Protein AF-A0AAD2HFF1-F1 (afdb_monomer)

Sequence (152 aa):
MFHDPDLRRTTDSQGQIRERRWYGAEGMEHVRTRKEPHQAIPTFAETIALLMLPENQHVGFNVDVKVQNDPARLFALMHSIISSQPEWETRLAPRILLGLWHPSFIDPAKEFLPYCRRSHIGDSPSLARTYFWKDCDVFSMAFGSLTSADGE

InterPro domains:
  IPR017946 PLC-like phosphodiesterase, TIM beta/alpha-barrel domain superfamily [G3DSA:3.20.20.190] (1-149)
  IPR017946 PLC-like phosphodiesterase, TIM beta/alpha-barrel domain superfamily [SSF51695] (2-133)
  IPR030395 Glycerophosphodiester phosphodiesterase domain [PF03009] (2-71)

Mean predicted aligned error: 3.23 Å

Structure (mmCIF, N/CA/C/O backbone):
data_AF-A0AAD2HFF1-F1
#
_entry.id   AF-A0AAD2HFF1-F1
#
loop_
_atom_site.group_PDB
_atom_site.id
_atom_site.type_symbol
_atom_site.label_atom_id
_atom_site.label_alt_id
_atom_site.label_comp_id
_atom_site.label_asym_id
_atom_site.label_entity_id
_atom_site.label_seq_id
_atom_site.pdbx_PDB_ins_code
_atom_site.Cartn_x
_atom_site.Cartn_y
_atom_site.Cartn_z
_atom_site.occupancy
_atom_site.B_iso_or_equiv
_atom_site.auth_seq_id
_atom_site.auth_comp_id
_atom_site.auth_asym_id
_atom_site.auth_atom_id
_atom_site.pdbx_PDB_model_num
ATOM 1 N N . MET A 1 1 ? -0.506 4.352 7.792 1.00 92.69 1 MET A N 1
ATOM 2 C CA . MET A 1 1 ? -0.178 5.014 6.515 1.00 92.69 1 MET A CA 1
ATOM 3 C C . MET A 1 1 ? 0.919 6.029 6.762 1.00 92.69 1 MET A C 1
ATOM 5 O O . MET A 1 1 ? 0.665 7.036 7.408 1.00 92.69 1 MET A O 1
ATOM 9 N N . PHE A 1 2 ? 2.151 5.735 6.351 1.00 94.50 2 PHE A N 1
ATOM 10 C CA . PHE A 1 2 ? 3.305 6.581 6.661 1.00 94.50 2 PHE A CA 1
ATOM 11 C C . PHE A 1 2 ? 4.402 6.381 5.611 1.00 94.50 2 PHE A C 1
ATOM 13 O O . PHE A 1 2 ? 4.548 5.275 5.097 1.00 94.50 2 PHE A O 1
ATOM 20 N N . HIS A 1 3 ? 5.131 7.443 5.264 1.00 94.19 3 HIS A N 1
ATOM 21 C CA . HIS A 1 3 ? 6.126 7.387 4.188 1.00 94.19 3 HIS A CA 1
ATOM 22 C C . HIS A 1 3 ? 7.453 6.773 4.646 1.00 94.19 3 HIS A C 1
ATOM 24 O O . HIS A 1 3 ? 7.956 5.841 4.021 1.00 94.19 3 HIS A O 1
ATOM 30 N N . ASP A 1 4 ? 8.033 7.319 5.715 1.00 93.94 4 ASP A N 1
ATOM 31 C CA . ASP A 1 4 ? 9.345 6.894 6.195 1.00 93.94 4 ASP A CA 1
ATOM 32 C C . ASP A 1 4 ? 9.230 5.631 7.055 1.00 93.94 4 ASP A C 1
ATOM 34 O O . ASP A 1 4 ? 8.231 5.439 7.745 1.00 93.94 4 ASP A O 1
ATOM 38 N N . PRO A 1 5 ? 10.270 4.789 7.114 1.00 93.44 5 PRO A N 1
ATOM 39 C CA . PRO A 1 5 ? 10.298 3.686 8.072 1.00 93.44 5 PRO A CA 1
ATOM 40 C C . PRO A 1 5 ? 10.462 4.165 9.528 1.00 93.44 5 PRO A C 1
ATOM 42 O O . PRO A 1 5 ? 10.260 3.385 10.457 1.00 93.44 5 PRO A O 1
ATOM 45 N N . ASP A 1 6 ? 10.815 5.437 9.734 1.00 95.81 6 ASP A N 1
ATOM 46 C CA . ASP A 1 6 ? 11.101 6.051 11.029 1.00 95.81 6 ASP A CA 1
ATOM 47 C C . ASP A 1 6 ? 10.157 7.228 11.314 1.00 95.81 6 ASP A C 1
ATOM 49 O O . ASP A 1 6 ? 9.865 8.036 10.433 1.00 95.81 6 ASP A O 1
ATOM 53 N N . LEU A 1 7 ? 9.704 7.350 12.561 1.00 96.69 7 LEU A N 1
ATOM 54 C CA . LEU A 1 7 ? 8.715 8.349 12.975 1.00 96.69 7 LEU A CA 1
ATOM 55 C C . LEU A 1 7 ? 9.270 9.790 13.030 1.00 96.69 7 LEU A C 1
ATOM 57 O O . LEU A 1 7 ? 8.520 10.758 12.897 1.00 96.69 7 LEU A O 1
ATOM 61 N N . ARG A 1 8 ? 10.590 9.961 13.170 1.00 97.00 8 ARG A N 1
ATOM 62 C CA . ARG A 1 8 ? 11.210 11.232 13.586 1.00 97.00 8 ARG A CA 1
ATOM 63 C C . ARG A 1 8 ? 11.008 12.404 12.637 1.00 97.00 8 ARG A C 1
ATOM 65 O O . ARG A 1 8 ? 11.097 13.540 13.092 1.00 97.00 8 ARG A O 1
ATOM 72 N N . ARG A 1 9 ? 10.825 12.200 11.330 1.00 96.88 9 ARG A N 1
ATOM 73 C CA . ARG A 1 9 ? 10.789 13.345 10.401 1.00 96.88 9 ARG A CA 1
ATOM 74 C C . ARG A 1 9 ? 9.527 14.184 10.582 1.00 96.88 9 ARG A C 1
ATOM 76 O O . ARG A 1 9 ? 9.606 15.410 10.545 1.00 96.88 9 ARG A O 1
ATOM 83 N N . THR A 1 10 ? 8.375 13.540 10.758 1.00 97.31 10 THR A N 1
ATOM 84 C CA . THR A 1 10 ? 7.070 14.216 10.689 1.00 97.31 10 THR A CA 1
ATOM 85 C C . THR A 1 10 ? 6.242 14.116 11.963 1.00 97.31 10 THR A C 1
ATOM 87 O O . THR A 1 10 ? 5.209 14.784 12.029 1.00 97.31 10 THR A O 1
ATOM 90 N N . THR A 1 11 ? 6.676 13.372 12.987 1.00 98.12 11 THR A N 1
ATOM 91 C CA . THR A 1 11 ? 5.917 13.209 14.239 1.00 98.12 11 THR A CA 1
ATOM 92 C C . THR A 1 11 ? 6.702 13.586 15.488 1.00 98.12 11 THR A C 1
ATOM 94 O O . THR A 1 11 ? 7.920 13.770 15.464 1.00 98.12 11 THR A O 1
ATOM 97 N N . ASP A 1 12 ? 5.988 13.742 16.593 1.00 97.38 12 ASP A N 1
ATOM 98 C CA . ASP A 1 12 ? 6.524 13.968 17.937 1.00 97.38 12 ASP A CA 1
ATOM 99 C C . ASP A 1 12 ? 7.212 12.735 18.558 1.00 97.38 12 ASP A C 1
ATOM 101 O O . ASP A 1 12 ? 7.727 12.810 19.671 1.00 97.38 12 ASP A O 1
ATOM 105 N N . SER A 1 13 ? 7.283 11.616 17.831 1.00 96.38 13 SER A N 1
ATOM 106 C CA . SER A 1 13 ? 7.856 10.358 18.306 1.00 96.38 13 SER A CA 1
ATOM 107 C C . SER A 1 13 ? 9.177 10.005 17.617 1.00 96.38 13 SER A C 1
ATOM 109 O O . SER A 1 13 ? 9.668 10.714 16.733 1.00 96.38 13 SER A O 1
ATOM 111 N N . GLN A 1 14 ? 9.788 8.901 18.051 1.00 95.81 14 GLN A N 1
ATOM 112 C CA . GLN A 1 14 ? 11.057 8.411 17.527 1.00 95.81 14 GLN A CA 1
ATOM 113 C C . GLN A 1 14 ? 11.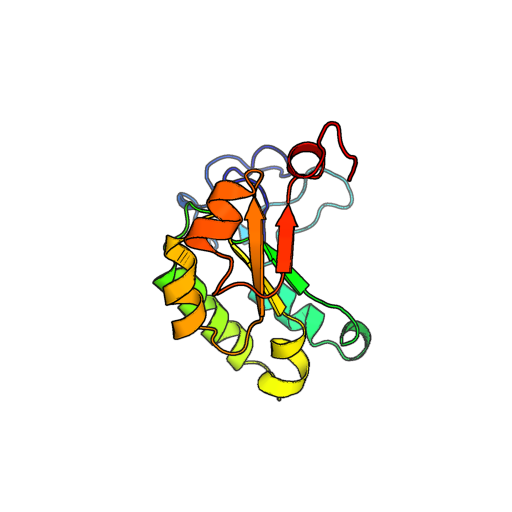081 6.890 17.358 1.00 95.81 14 GLN A C 1
ATOM 115 O O . GLN A 1 14 ? 10.350 6.156 18.025 1.00 95.81 14 GLN A O 1
ATOM 120 N N . GLY A 1 15 ? 11.990 6.425 16.498 1.00 95.12 15 GLY A N 1
ATOM 121 C CA . GLY A 1 15 ? 12.265 5.010 16.278 1.00 95.12 15 GLY A CA 1
ATOM 122 C C . GLY A 1 15 ? 11.623 4.455 15.010 1.00 95.12 15 GLY A C 1
ATOM 123 O O . GLY A 1 15 ? 10.830 5.115 14.332 1.00 95.12 15 GLY A O 1
ATOM 124 N N . GLN A 1 16 ? 12.000 3.218 14.693 1.00 95.44 16 GLN A N 1
ATOM 125 C CA . GLN A 1 16 ? 11.520 2.497 13.520 1.00 95.44 16 GLN A CA 1
ATOM 126 C C . GLN A 1 16 ? 10.097 1.987 13.756 1.00 95.44 16 GLN A C 1
ATOM 128 O O . GLN A 1 16 ? 9.832 1.326 14.759 1.00 95.44 16 GLN A O 1
ATOM 133 N N . ILE A 1 17 ? 9.192 2.211 12.803 1.00 94.50 17 ILE A N 1
ATOM 134 C CA . ILE A 1 17 ? 7.780 1.796 12.896 1.00 94.50 17 ILE A CA 1
ATOM 135 C C . ILE A 1 17 ? 7.662 0.291 13.168 1.00 94.50 17 ILE A C 1
ATOM 137 O O . ILE A 1 17 ? 6.857 -0.130 13.995 1.00 94.50 17 ILE A O 1
ATOM 141 N N . ARG A 1 18 ? 8.512 -0.523 12.529 1.00 92.62 18 ARG A N 1
ATOM 142 C CA . ARG A 1 18 ? 8.522 -1.989 12.682 1.00 92.62 18 ARG A CA 1
ATOM 143 C C . ARG A 1 18 ? 8.875 -2.472 14.099 1.00 92.62 18 ARG A C 1
ATOM 145 O O . ARG A 1 18 ? 8.611 -3.623 14.425 1.00 92.62 18 ARG A O 1
ATOM 152 N N . GLU A 1 19 ? 9.501 -1.622 14.913 1.00 94.50 19 GLU A N 1
ATOM 153 C CA . GLU A 1 19 ? 9.959 -1.930 16.278 1.00 94.50 19 GLU A CA 1
ATOM 154 C C . GLU A 1 19 ? 8.981 -1.414 17.345 1.00 94.50 19 GLU A C 1
ATOM 156 O O . GLU A 1 19 ? 9.161 -1.661 18.537 1.00 94.50 19 GLU A O 1
ATOM 161 N N . ARG A 1 20 ? 7.926 -0.701 16.934 1.00 94.19 20 ARG A N 1
ATOM 162 C CA . ARG A 1 20 ? 6.936 -0.097 17.828 1.00 94.19 20 ARG A CA 1
ATOM 163 C C . ARG A 1 20 ? 5.652 -0.921 17.851 1.00 94.19 20 ARG A C 1
ATOM 165 O O . ARG A 1 20 ? 5.226 -1.491 16.848 1.00 94.19 20 ARG A O 1
ATOM 172 N N . ARG A 1 21 ? 4.986 -0.940 19.007 1.00 95.81 21 ARG A N 1
ATOM 173 C CA . ARG A 1 21 ? 3.620 -1.467 19.133 1.00 95.81 21 ARG A CA 1
ATOM 174 C C . ARG A 1 21 ? 2.615 -0.373 18.797 1.00 95.81 21 ARG A C 1
ATOM 176 O O . ARG A 1 21 ? 2.845 0.797 19.095 1.00 95.81 21 ARG A O 1
ATOM 183 N N . TRP A 1 22 ? 1.503 -0.761 18.177 1.00 95.75 22 TRP A N 1
ATOM 184 C CA . TRP A 1 22 ? 0.423 0.181 17.894 1.00 95.75 22 TRP A CA 1
ATOM 185 C C . TRP A 1 22 ? -0.301 0.615 19.174 1.00 95.75 22 TRP A C 1
ATOM 187 O O . TRP A 1 22 ? -0.420 1.810 19.418 1.00 95.75 22 TRP A O 1
ATOM 197 N N . TYR A 1 23 ? -0.705 -0.352 20.000 1.00 96.81 23 TYR A N 1
ATOM 198 C CA . TYR A 1 23 ? -1.469 -0.126 21.229 1.00 96.81 23 TYR A CA 1
ATOM 199 C C . TYR A 1 23 ? -0.600 -0.096 22.491 1.00 96.81 23 TYR A C 1
ATOM 201 O O . TYR A 1 23 ? 0.458 -0.739 22.540 1.00 96.81 23 TYR A O 1
ATOM 209 N N . GLY A 1 24 ? -1.113 0.562 23.533 1.00 96.06 24 GLY A N 1
ATOM 210 C CA . GLY A 1 24 ? -0.561 0.578 24.892 1.00 96.06 24 GLY A CA 1
ATOM 211 C C . GLY A 1 24 ? -0.124 1.974 25.332 1.00 96.06 24 GLY A C 1
ATOM 212 O O . GLY A 1 24 ? -0.160 2.903 24.540 1.00 96.06 24 GLY A O 1
ATOM 213 N N . ALA A 1 25 ? 0.343 2.116 26.578 1.00 95.38 25 ALA A N 1
ATOM 214 C CA . ALA A 1 25 ? 0.715 3.424 27.142 1.00 95.38 25 ALA A CA 1
ATOM 215 C C . ALA A 1 25 ? 1.733 4.206 26.280 1.00 95.38 25 ALA A C 1
ATOM 217 O O . ALA A 1 25 ? 1.642 5.420 26.165 1.00 95.38 25 ALA A O 1
ATOM 218 N N . GLU A 1 26 ? 2.649 3.490 25.619 1.00 93.19 26 GLU A N 1
ATOM 219 C CA . GLU A 1 26 ? 3.657 4.038 24.692 1.00 93.19 26 GLU A CA 1
ATOM 220 C C . GLU A 1 26 ? 3.337 3.710 23.215 1.00 93.19 26 GLU A C 1
ATOM 222 O O . GLU A 1 26 ? 4.221 3.661 22.348 1.00 93.19 26 GLU A O 1
ATOM 227 N N . GLY A 1 27 ? 2.074 3.389 22.931 1.00 95.75 27 GLY A N 1
ATOM 228 C CA . GLY A 1 27 ? 1.586 2.942 21.634 1.00 95.75 27 GLY A CA 1
ATOM 229 C C . GLY A 1 27 ? 1.649 4.030 20.564 1.00 95.75 27 GLY A C 1
ATOM 230 O O . GLY A 1 27 ? 1.501 5.222 20.839 1.00 95.75 27 GLY A O 1
ATOM 231 N N . MET A 1 28 ? 1.841 3.616 19.308 1.00 97.25 28 MET A N 1
ATOM 232 C CA . MET A 1 28 ? 1.797 4.537 18.166 1.00 97.25 28 MET A CA 1
ATOM 233 C C . MET A 1 28 ? 0.447 5.249 17.998 1.00 97.25 28 MET A C 1
ATOM 235 O O . MET A 1 28 ? 0.411 6.306 17.375 1.00 97.25 28 MET A O 1
ATOM 239 N N . GLU A 1 29 ? -0.639 4.742 18.586 1.00 96.88 29 GLU A N 1
ATOM 240 C CA . GLU A 1 29 ? -1.946 5.417 18.605 1.00 96.88 29 GLU A CA 1
ATOM 241 C C . GLU A 1 29 ? -1.918 6.818 19.259 1.00 96.88 29 GLU A C 1
ATOM 243 O O . GLU A 1 29 ? -2.736 7.691 18.943 1.00 96.88 29 GLU A O 1
ATOM 248 N N . HIS A 1 30 ? -0.935 7.083 20.124 1.00 97.38 30 HIS A N 1
ATOM 249 C CA . HIS A 1 30 ? -0.750 8.378 20.784 1.00 97.38 30 HIS A CA 1
ATOM 250 C C . HIS A 1 30 ? 0.129 9.357 19.994 1.00 97.38 30 HIS A C 1
ATOM 252 O O . HIS A 1 30 ? 0.124 10.547 20.295 1.00 97.38 30 HIS A O 1
ATOM 258 N N . VAL A 1 31 ? 0.833 8.894 18.958 1.00 97.69 31 VAL A N 1
ATOM 259 C CA . VAL A 1 31 ? 1.775 9.710 18.175 1.00 97.69 31 VAL A CA 1
ATOM 260 C C . VAL A 1 31 ? 1.032 10.768 17.362 1.00 97.69 31 VAL A C 1
ATOM 262 O O . VAL A 1 31 ? -0.038 10.498 16.801 1.00 97.69 31 VAL A O 1
ATOM 265 N N . ARG A 1 32 ? 1.598 11.977 17.280 1.00 98.25 32 ARG A N 1
ATOM 266 C CA . ARG A 1 32 ? 1.017 13.103 16.540 1.00 98.25 32 ARG A CA 1
ATOM 267 C C . ARG A 1 32 ? 1.989 13.726 15.551 1.00 98.25 32 ARG A C 1
ATOM 269 O O . ARG A 1 32 ? 3.203 13.732 15.739 1.00 98.25 32 ARG A O 1
ATOM 276 N N . THR A 1 33 ? 1.455 14.277 14.464 1.00 98.12 33 THR A N 1
ATOM 277 C CA . THR A 1 33 ? 2.247 15.057 13.505 1.00 98.12 33 THR A CA 1
ATOM 278 C C . THR A 1 33 ? 2.830 16.302 14.167 1.00 98.12 33 THR A C 1
ATOM 280 O O . THR A 1 33 ? 2.158 16.952 14.957 1.00 98.12 33 THR A O 1
ATOM 283 N N . ARG A 1 34 ? 4.054 16.700 13.802 1.00 97.31 34 ARG A N 1
ATOM 284 C CA . ARG A 1 34 ? 4.700 17.912 14.348 1.00 97.31 34 ARG A CA 1
ATOM 285 C C . ARG A 1 34 ? 4.023 19.208 13.920 1.00 97.31 34 ARG A C 1
ATOM 287 O O . ARG A 1 34 ? 3.992 20.161 14.685 1.00 97.31 34 ARG A O 1
ATOM 294 N N . LYS A 1 35 ? 3.547 19.264 12.675 1.00 97.00 35 LYS A N 1
ATOM 295 C CA . LYS A 1 35 ? 2.912 20.461 12.118 1.00 97.00 35 LYS A CA 1
ATOM 296 C C . LYS A 1 35 ? 1.481 20.575 12.639 1.00 97.00 35 LYS A C 1
ATOM 298 O O . LYS A 1 35 ? 0.767 19.572 12.656 1.00 97.00 35 LYS A O 1
ATOM 303 N N . GLU A 1 36 ? 1.083 21.788 13.010 1.00 96.81 36 GLU A N 1
ATOM 304 C CA . GLU A 1 36 ? -0.295 22.095 13.387 1.00 96.81 36 GLU A CA 1
ATOM 305 C C . GLU A 1 36 ? -1.241 22.118 12.163 1.00 96.81 36 GLU A C 1
ATOM 307 O O . GLU A 1 36 ? -0.829 22.543 11.076 1.00 96.81 36 GLU A O 1
ATOM 312 N N . PRO A 1 37 ? -2.508 21.687 12.323 1.00 96.81 37 PRO A N 1
ATOM 313 C CA . PRO A 1 37 ? -3.052 21.061 13.530 1.00 96.81 37 PRO A CA 1
ATOM 314 C C . PRO A 1 37 ? -2.476 19.651 13.729 1.00 96.81 37 PRO A C 1
ATOM 316 O O . PRO A 1 37 ? -2.393 18.876 12.781 1.00 96.81 37 PRO A O 1
ATOM 319 N N . HIS A 1 38 ? -2.099 19.302 14.960 1.00 97.94 38 HIS A N 1
ATOM 320 C CA . HIS A 1 38 ? -1.555 17.981 15.282 1.00 97.94 38 HIS A CA 1
ATOM 321 C C . HIS A 1 38 ? -2.571 16.877 14.957 1.00 97.94 38 HIS A C 1
ATOM 323 O O . HIS A 1 38 ? -3.683 16.882 15.482 1.00 97.94 38 HIS A O 1
ATOM 329 N N . GLN A 1 39 ? -2.198 15.930 14.097 1.00 97.69 39 GLN A N 1
ATOM 330 C CA . GLN A 1 39 ? -3.047 14.817 13.665 1.00 97.69 39 GLN A CA 1
ATOM 331 C C . GLN A 1 39 ? -2.468 13.480 14.120 1.00 97.69 39 GLN A C 1
ATOM 333 O O . GLN A 1 39 ? -1.250 13.324 14.219 1.00 97.69 39 GLN A O 1
ATOM 338 N N . ALA A 1 40 ? -3.338 12.501 14.363 1.00 97.00 40 ALA A N 1
ATOM 339 C CA . ALA A 1 40 ? -2.923 11.112 14.526 1.00 97.00 40 ALA A CA 1
ATOM 340 C C . ALA A 1 40 ? -2.422 10.528 13.193 1.00 97.00 40 ALA A C 1
ATOM 342 O O . ALA A 1 40 ? -2.753 11.022 12.113 1.00 97.00 40 ALA A O 1
ATOM 343 N N . ILE A 1 41 ? -1.633 9.454 13.262 1.00 95.81 41 ILE A N 1
ATOM 344 C CA . ILE A 1 41 ? -1.259 8.685 12.072 1.00 95.81 41 ILE A CA 1
ATOM 345 C C . ILE A 1 41 ? -2.460 7.817 11.673 1.00 95.81 41 ILE A C 1
ATOM 347 O O . ILE A 1 41 ? -2.853 6.969 12.471 1.00 95.81 41 ILE A O 1
ATOM 351 N N . PRO A 1 42 ? -3.016 7.944 10.455 1.00 96.44 42 PRO A N 1
ATOM 352 C CA . PRO A 1 42 ? -4.130 7.100 10.051 1.00 96.44 42 PRO A CA 1
ATOM 353 C C . PRO A 1 42 ? -3.666 5.666 9.781 1.00 96.44 42 PRO A C 1
ATOM 355 O O . PRO A 1 42 ? -2.631 5.413 9.141 1.00 96.44 42 PRO A O 1
ATOM 358 N N . THR A 1 43 ? -4.455 4.702 10.234 1.00 97.06 43 THR A N 1
ATOM 359 C CA . THR A 1 43 ? -4.332 3.294 9.855 1.00 97.06 43 THR A CA 1
ATOM 360 C C . THR A 1 43 ? -4.825 3.074 8.423 1.00 97.06 43 THR A C 1
ATOM 362 O O . THR A 1 43 ? -5.512 3.908 7.829 1.00 97.06 43 THR A O 1
ATOM 365 N N . PHE A 1 44 ? -4.473 1.926 7.839 1.00 97.75 44 PHE A N 1
ATOM 366 C CA . PHE A 1 44 ? -5.032 1.538 6.543 1.00 97.75 44 PHE A CA 1
ATOM 367 C C . PHE A 1 44 ? -6.554 1.344 6.632 1.00 97.75 44 PHE A C 1
ATOM 369 O O . PHE A 1 44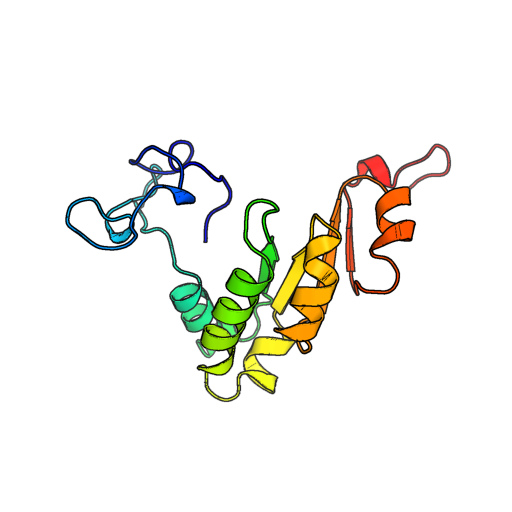 ? -7.269 1.810 5.755 1.00 97.75 44 PHE A O 1
ATOM 376 N N . ALA A 1 45 ? -7.057 0.755 7.723 1.00 98.31 45 ALA A N 1
ATOM 377 C CA . ALA A 1 45 ? -8.490 0.562 7.946 1.00 98.31 45 ALA A CA 1
ATOM 378 C C . ALA A 1 45 ? -9.265 1.888 8.005 1.00 98.31 45 ALA A C 1
ATOM 380 O O . ALA A 1 45 ? -10.266 2.033 7.309 1.00 98.31 45 ALA A O 1
ATOM 381 N N . GLU A 1 46 ? -8.775 2.881 8.753 1.00 98.25 46 GLU A N 1
ATOM 382 C CA . GLU A 1 46 ? -9.391 4.218 8.794 1.00 98.25 46 GLU A CA 1
ATOM 383 C C . GLU A 1 46 ? -9.343 4.909 7.428 1.00 98.25 46 GLU A C 1
ATOM 385 O O . GLU A 1 46 ? -10.297 5.572 7.034 1.00 98.25 46 GLU A O 1
ATOM 390 N N . THR A 1 47 ? -8.260 4.711 6.670 1.00 97.94 47 THR A N 1
ATOM 391 C CA . THR A 1 47 ? -8.140 5.256 5.309 1.00 97.94 47 THR A CA 1
ATOM 392 C C . THR A 1 47 ? -9.165 4.624 4.367 1.00 97.94 47 THR A C 1
ATOM 394 O O . THR A 1 47 ? -9.815 5.329 3.600 1.00 97.94 47 THR A O 1
ATOM 397 N N . ILE A 1 48 ? -9.354 3.305 4.442 1.00 98.38 48 ILE A N 1
ATOM 398 C CA . ILE A 1 48 ? -10.375 2.600 3.663 1.00 98.38 48 ILE A CA 1
ATOM 399 C C . ILE A 1 48 ? -11.782 3.057 4.064 1.00 98.38 48 ILE A C 1
ATOM 401 O O . ILE A 1 48 ? -12.585 3.362 3.185 1.00 98.38 48 ILE A O 1
ATOM 405 N N . ALA A 1 49 ? -12.067 3.188 5.361 1.00 98.25 49 ALA A N 1
ATOM 406 C CA . ALA A 1 49 ? -13.351 3.697 5.838 1.00 98.25 49 ALA A CA 1
ATOM 407 C C . ALA A 1 49 ? -13.630 5.121 5.321 1.00 98.25 49 ALA A C 1
ATOM 409 O O . ALA A 1 49 ? -14.723 5.396 4.828 1.00 98.25 49 ALA A O 1
ATOM 410 N N . LEU A 1 50 ? -12.622 6.001 5.345 1.00 97.88 50 LEU A N 1
ATOM 411 C CA . LEU A 1 50 ? -12.716 7.351 4.786 1.00 97.88 50 LEU A CA 1
ATOM 412 C C . LEU A 1 50 ? -13.045 7.325 3.286 1.00 97.88 50 LEU A C 1
ATOM 414 O O . LEU A 1 50 ? -13.906 8.076 2.834 1.00 97.88 50 LEU A O 1
ATOM 418 N N . LEU A 1 51 ? -12.396 6.451 2.511 1.00 97.88 51 LEU A N 1
ATOM 419 C CA . LEU A 1 51 ? -12.644 6.300 1.071 1.00 97.88 51 LEU A CA 1
ATOM 420 C C . LEU A 1 51 ? -14.019 5.705 0.747 1.00 97.88 51 LEU A C 1
ATOM 422 O O . LEU A 1 51 ? -14.485 5.847 -0.387 1.00 97.88 51 LEU A O 1
ATOM 426 N N . MET A 1 52 ? -14.644 5.016 1.701 1.00 98.06 52 MET A N 1
ATOM 427 C CA . MET A 1 52 ? -15.973 4.427 1.546 1.00 98.06 52 MET A CA 1
ATOM 428 C C . MET A 1 52 ? -17.111 5.402 1.847 1.00 98.06 52 MET A C 1
ATOM 430 O O . MET A 1 52 ? -18.247 5.116 1.458 1.00 98.06 52 MET A O 1
ATOM 434 N N . LEU A 1 53 ? -16.830 6.563 2.452 1.00 98.19 53 LEU A N 1
ATOM 435 C CA . LEU A 1 53 ? -17.832 7.615 2.628 1.00 98.19 53 LEU A CA 1
ATOM 436 C C . LEU A 1 53 ? -18.453 8.012 1.272 1.00 98.19 53 LEU A C 1
ATOM 438 O O . LEU A 1 53 ? -17.712 8.112 0.286 1.00 98.19 53 LEU A O 1
ATOM 442 N N . PRO A 1 54 ? -19.783 8.228 1.187 1.00 97.62 54 PRO A N 1
ATOM 443 C CA . PRO A 1 54 ? -20.473 8.536 -0.069 1.00 97.62 54 PRO A CA 1
ATOM 444 C C . PRO A 1 54 ? -19.842 9.687 -0.863 1.00 97.62 54 PRO A C 1
ATOM 446 O O . PRO A 1 54 ? -19.671 9.591 -2.077 1.00 97.62 54 PRO A O 1
ATOM 449 N N . GLU A 1 55 ? -19.434 10.746 -0.174 1.00 98.00 55 GLU A N 1
ATOM 450 C CA . GLU A 1 55 ? -18.787 11.922 -0.745 1.00 98.00 55 GLU A CA 1
ATOM 451 C C . GLU A 1 55 ? -17.397 11.629 -1.332 1.00 98.00 55 GLU A C 1
ATOM 453 O O . GLU A 1 55 ? -16.969 12.322 -2.251 1.00 98.00 55 GLU A O 1
ATOM 458 N N . ASN A 1 56 ? -16.717 10.570 -0.880 1.00 98.31 56 ASN A N 1
ATOM 459 C CA . ASN A 1 56 ? -15.342 10.235 -1.264 1.00 98.31 56 ASN A CA 1
ATOM 460 C C . ASN A 1 56 ? -15.252 9.137 -2.336 1.00 98.31 56 ASN A C 1
ATOM 462 O O . ASN A 1 56 ? -14.152 8.736 -2.722 1.00 98.31 56 ASN A O 1
ATOM 466 N N . GLN A 1 57 ? -16.380 8.652 -2.867 1.00 96.00 57 GLN A N 1
ATOM 467 C CA . GLN A 1 57 ? -16.376 7.535 -3.830 1.00 96.00 57 GLN A CA 1
ATOM 468 C C . GLN A 1 57 ? -15.810 7.896 -5.207 1.00 96.00 57 GLN A C 1
ATOM 470 O O . GLN A 1 57 ? -15.503 7.012 -6.001 1.00 96.00 57 GLN A O 1
ATOM 475 N N . HIS A 1 58 ? -15.598 9.185 -5.467 1.00 96.25 58 HIS A N 1
ATOM 476 C CA . HIS A 1 58 ? -14.921 9.684 -6.660 1.00 96.25 58 HIS A CA 1
ATOM 477 C C . HIS A 1 58 ? -13.383 9.596 -6.573 1.00 96.25 58 HIS A C 1
ATOM 479 O O . HIS A 1 58 ? -12.700 9.774 -7.580 1.00 96.25 58 HIS A O 1
ATOM 485 N N . VAL A 1 59 ? -12.820 9.345 -5.384 1.00 97.69 59 VAL A N 1
ATOM 486 C CA . VAL A 1 59 ? -11.372 9.397 -5.138 1.00 97.69 59 VAL A CA 1
ATOM 487 C C . VAL A 1 59 ? -10.703 8.072 -5.504 1.00 97.69 59 VAL A C 1
ATOM 489 O O . VAL A 1 59 ? -11.102 7.013 -5.014 1.00 97.69 59 VAL A O 1
ATOM 492 N N . GLY A 1 60 ? -9.652 8.142 -6.326 1.00 97.44 60 GLY A N 1
ATOM 493 C CA . GLY A 1 60 ? -8.712 7.043 -6.557 1.00 97.44 60 GLY A CA 1
ATOM 494 C C . GLY A 1 60 ? -7.639 6.975 -5.467 1.00 97.44 60 GLY A C 1
ATOM 495 O O . GLY A 1 60 ? -7.207 8.002 -4.947 1.00 97.44 60 GLY A O 1
ATOM 496 N N . PHE A 1 61 ? -7.183 5.771 -5.134 1.00 97.50 61 PHE A N 1
ATOM 497 C CA . PHE A 1 61 ? -6.219 5.530 -4.068 1.00 97.50 61 PHE A CA 1
ATOM 498 C C . PHE A 1 61 ? -4.977 4.805 -4.587 1.00 97.50 61 PHE A C 1
ATOM 500 O O . PHE A 1 61 ? -5.002 3.608 -4.867 1.00 97.50 61 PHE A O 1
ATOM 507 N N . ASN A 1 62 ? -3.873 5.543 -4.700 1.00 97.00 62 ASN A N 1
ATOM 508 C CA . ASN A 1 62 ? -2.568 4.994 -5.058 1.00 97.00 62 ASN A CA 1
ATOM 509 C C . ASN A 1 62 ? -1.777 4.656 -3.785 1.00 97.00 62 ASN A C 1
ATOM 511 O O . ASN A 1 62 ? -1.492 5.541 -2.975 1.00 97.00 62 ASN A O 1
ATOM 515 N N . VAL A 1 63 ? -1.449 3.378 -3.602 1.00 96.50 63 VAL A N 1
ATOM 516 C CA . VAL A 1 63 ? -0.810 2.850 -2.393 1.00 96.50 63 VAL A CA 1
ATOM 517 C C . VAL A 1 63 ? 0.619 2.432 -2.704 1.00 96.50 63 VAL A C 1
ATOM 519 O O . VAL A 1 63 ? 0.842 1.406 -3.335 1.00 96.50 63 VAL A O 1
ATOM 522 N N . ASP A 1 64 ? 1.588 3.203 -2.219 1.00 94.38 64 ASP A N 1
ATOM 523 C CA . ASP A 1 64 ? 3.011 2.863 -2.300 1.00 94.38 64 ASP A CA 1
ATOM 524 C C . ASP A 1 64 ? 3.361 1.751 -1.294 1.00 94.38 64 ASP A C 1
ATOM 526 O O . ASP A 1 64 ? 3.257 1.933 -0.075 1.00 94.38 64 ASP A O 1
ATOM 530 N N . VAL A 1 65 ? 3.785 0.598 -1.815 1.00 93.06 65 VAL A N 1
ATOM 531 C CA . VAL A 1 65 ? 4.209 -0.556 -1.025 1.00 93.06 65 VAL A CA 1
ATOM 532 C C . VAL A 1 65 ? 5.725 -0.547 -0.849 1.00 93.06 65 VAL A C 1
ATOM 534 O O . VAL A 1 65 ? 6.494 -0.765 -1.786 1.00 93.06 65 VAL A O 1
ATOM 537 N N . LYS A 1 66 ? 6.163 -0.347 0.396 1.00 85.31 66 LYS A N 1
ATOM 538 C CA . LYS A 1 66 ? 7.585 -0.257 0.739 1.00 85.31 66 LYS A CA 1
ATOM 539 C C . LYS A 1 66 ? 8.255 -1.632 0.796 1.00 85.31 66 LYS A C 1
ATOM 541 O O . LYS A 1 66 ? 7.707 -2.577 1.367 1.00 85.31 66 LYS A O 1
ATOM 546 N N . VAL A 1 67 ? 9.481 -1.703 0.275 1.00 86.50 67 VAL A N 1
ATOM 547 C CA . VAL A 1 67 ? 10.269 -2.940 0.095 1.00 86.50 67 VAL A CA 1
ATOM 548 C C . VAL A 1 67 ? 10.609 -3.685 1.389 1.00 86.50 67 VAL A C 1
ATOM 550 O O . VAL A 1 67 ? 10.955 -4.857 1.340 1.00 86.50 67 VAL A O 1
ATOM 553 N N . GLN A 1 68 ? 10.517 -3.029 2.549 1.00 85.62 68 GLN A N 1
ATOM 554 C CA . GLN A 1 68 ? 10.838 -3.630 3.849 1.00 85.62 68 GLN A CA 1
ATOM 555 C C . GLN A 1 68 ? 9.704 -4.496 4.422 1.00 85.62 68 GLN A C 1
ATOM 557 O O . GLN A 1 68 ? 9.881 -5.105 5.476 1.00 85.62 68 GLN A O 1
ATOM 562 N N . ASN A 1 69 ? 8.532 -4.519 3.785 1.00 88.12 69 ASN A N 1
ATOM 563 C CA . ASN A 1 69 ? 7.398 -5.310 4.252 1.00 88.12 69 ASN A CA 1
ATOM 564 C C . ASN A 1 69 ? 7.489 -6.762 3.774 1.00 88.12 69 ASN A C 1
ATOM 566 O O . ASN A 1 69 ? 7.933 -7.024 2.659 1.00 88.12 69 ASN A O 1
ATOM 570 N N . ASP A 1 70 ? 6.981 -7.692 4.585 1.00 94.25 70 ASP A N 1
ATOM 571 C CA . ASP A 1 70 ? 6.676 -9.041 4.109 1.00 94.25 70 ASP A CA 1
ATOM 572 C C . ASP A 1 70 ? 5.457 -8.978 3.167 1.00 94.25 70 ASP A C 1
ATOM 574 O O . ASP A 1 70 ? 4.380 -8.564 3.614 1.00 94.25 70 ASP A O 1
ATOM 578 N N . PRO A 1 71 ? 5.598 -9.325 1.874 1.00 95.94 71 PRO A N 1
ATOM 579 C CA . PRO A 1 71 ? 4.561 -9.066 0.880 1.00 95.94 71 PRO A CA 1
ATOM 580 C C . PRO A 1 71 ? 3.302 -9.908 1.111 1.00 95.94 71 PRO A C 1
ATOM 582 O O . PRO A 1 71 ? 2.195 -9.381 1.011 1.00 95.94 71 PRO A O 1
ATOM 585 N N . ALA A 1 72 ? 3.453 -11.185 1.472 1.00 96.44 72 ALA A N 1
ATOM 586 C CA . ALA A 1 72 ? 2.323 -12.083 1.699 1.00 96.44 72 ALA A CA 1
ATOM 587 C C . ALA A 1 72 ? 1.488 -11.625 2.901 1.00 96.44 72 ALA A C 1
ATOM 589 O O . ALA A 1 72 ? 0.277 -11.436 2.791 1.00 96.44 72 ALA A O 1
ATOM 590 N N . ARG A 1 73 ? 2.138 -11.347 4.038 1.00 96.62 73 ARG A N 1
ATOM 591 C CA . ARG A 1 73 ? 1.463 -10.823 5.228 1.00 96.62 73 ARG A CA 1
ATOM 592 C C . ARG A 1 73 ? 0.811 -9.473 4.956 1.00 96.62 73 ARG A C 1
ATOM 594 O O . ARG A 1 73 ? -0.318 -9.256 5.391 1.00 96.62 73 ARG A O 1
ATOM 601 N N . LEU A 1 74 ? 1.508 -8.561 4.274 1.00 96.69 74 LEU A N 1
ATOM 602 C CA . LEU A 1 74 ? 0.977 -7.233 3.976 1.00 96.69 74 LEU A CA 1
ATOM 603 C C . LEU A 1 74 ? -0.293 -7.324 3.125 1.00 96.69 74 LEU A C 1
ATOM 605 O O . LEU A 1 74 ? -1.318 -6.760 3.505 1.00 96.69 74 LEU A O 1
ATOM 609 N N . PHE A 1 75 ? -0.243 -8.041 2.002 1.00 98.25 75 PHE A N 1
ATOM 610 C CA . PHE A 1 75 ? -1.378 -8.103 1.088 1.00 98.25 75 PHE A CA 1
ATOM 611 C C . PHE A 1 75 ? -2.540 -8.931 1.632 1.00 98.25 75 PHE A C 1
ATOM 613 O O . PHE A 1 75 ? -3.684 -8.540 1.418 1.00 98.25 75 PHE A O 1
ATOM 620 N N . ALA A 1 76 ? -2.284 -9.978 2.422 1.00 98.44 76 ALA A N 1
ATOM 621 C CA . ALA A 1 76 ? -3.342 -10.691 3.137 1.00 98.44 76 ALA A CA 1
ATOM 622 C C . ALA A 1 76 ? -4.089 -9.777 4.132 1.00 98.44 76 ALA A C 1
ATOM 624 O O . ALA A 1 76 ? -5.320 -9.785 4.184 1.00 98.44 76 ALA A O 1
ATOM 625 N N . LEU A 1 77 ? -3.365 -8.939 4.889 1.00 98.19 77 LEU A N 1
ATOM 626 C CA . LEU A 1 77 ? -3.978 -7.959 5.798 1.00 98.19 77 LEU A CA 1
ATOM 627 C C . LEU A 1 77 ? -4.761 -6.885 5.036 1.00 98.19 77 LEU A C 1
ATOM 629 O O . LEU A 1 77 ? -5.864 -6.520 5.442 1.00 98.19 77 LEU A O 1
ATOM 633 N N . MET A 1 78 ? -4.212 -6.389 3.924 1.00 98.50 78 MET A N 1
ATOM 634 C CA . MET A 1 78 ? -4.917 -5.436 3.066 1.00 98.50 78 MET A CA 1
ATOM 635 C C . MET A 1 78 ? -6.198 -6.041 2.497 1.00 98.50 78 MET A C 1
ATOM 637 O O . MET A 1 78 ? -7.230 -5.377 2.545 1.00 98.50 78 MET A O 1
ATOM 641 N N . HIS A 1 79 ? -6.150 -7.285 2.010 1.00 98.62 79 HIS A N 1
ATOM 642 C CA . HIS A 1 79 ? -7.319 -7.996 1.501 1.00 98.62 79 HIS A CA 1
ATOM 643 C C . HIS A 1 79 ? -8.405 -8.067 2.568 1.00 98.62 79 HIS A C 1
ATOM 645 O O . HIS A 1 79 ? -9.500 -7.575 2.332 1.00 98.62 79 HIS A O 1
ATOM 651 N N . SER A 1 80 ? -8.064 -8.556 3.765 1.00 98.75 80 SER A N 1
ATOM 652 C CA . SER A 1 80 ? -8.992 -8.657 4.896 1.00 98.75 80 SER A CA 1
ATOM 653 C C . SER A 1 80 ? -9.695 -7.330 5.216 1.00 98.75 80 SER A C 1
ATOM 655 O O . SER A 1 80 ? -10.902 -7.308 5.453 1.00 98.75 80 SER A O 1
ATOM 657 N N . ILE A 1 81 ? -8.964 -6.211 5.181 1.00 98.75 81 ILE A N 1
ATOM 658 C CA . ILE A 1 81 ? -9.525 -4.876 5.431 1.00 98.75 81 ILE A CA 1
ATOM 659 C C . ILE A 1 81 ? -10.407 -4.416 4.265 1.00 98.75 81 ILE A C 1
ATOM 661 O O . ILE A 1 81 ? -11.515 -3.935 4.496 1.00 98.75 81 ILE A O 1
ATOM 665 N N . ILE A 1 82 ? -9.949 -4.565 3.021 1.00 98.62 82 ILE A N 1
ATOM 666 C CA . ILE A 1 82 ? -10.698 -4.158 1.824 1.00 98.62 82 ILE A CA 1
ATOM 667 C C . ILE A 1 82 ? -12.003 -4.954 1.719 1.00 98.62 82 ILE A C 1
ATOM 669 O O . ILE A 1 82 ? -13.068 -4.355 1.597 1.00 98.62 82 ILE A O 1
ATOM 673 N N . SER A 1 83 ? -11.932 -6.282 1.829 1.00 98.44 83 SER A N 1
ATOM 674 C CA . SER A 1 83 ? -13.075 -7.181 1.655 1.00 98.44 83 SER A CA 1
ATOM 675 C C . SER A 1 83 ? -14.079 -7.140 2.806 1.00 98.44 83 SER A C 1
ATOM 677 O O . SER A 1 83 ? -15.163 -7.704 2.699 1.00 98.44 83 SER A O 1
ATOM 679 N N . SER A 1 84 ? -13.731 -6.486 3.919 1.00 98.38 84 SER A N 1
ATOM 680 C CA . SER A 1 84 ? -14.669 -6.223 5.016 1.00 98.38 84 SER A CA 1
ATOM 681 C C . SER A 1 84 ? -15.665 -5.101 4.704 1.00 98.38 84 SER A C 1
ATOM 683 O O . SER A 1 84 ? -16.662 -4.960 5.411 1.00 98.38 84 SER A O 1
ATOM 685 N N . GLN A 1 85 ? -15.405 -4.287 3.674 1.00 98.31 85 GLN A N 1
ATOM 686 C CA . GLN A 1 85 ? -16.285 -3.185 3.299 1.00 98.31 85 GLN A CA 1
ATOM 687 C C . GLN A 1 85 ? -17.473 -3.686 2.460 1.00 98.31 85 GLN A C 1
ATOM 689 O O . GLN A 1 85 ? -17.315 -4.596 1.645 1.00 98.31 85 GLN A O 1
ATOM 694 N N . PRO A 1 86 ? -18.669 -3.091 2.607 1.00 97.62 86 PRO A N 1
ATOM 695 C CA . PRO A 1 86 ? -19.815 -3.450 1.779 1.00 97.62 86 PRO A CA 1
ATOM 696 C C . PRO A 1 86 ? -19.566 -3.087 0.310 1.00 97.62 86 PRO A C 1
ATOM 698 O O . PRO A 1 86 ? -19.101 -1.985 0.012 1.00 97.62 86 PRO A O 1
ATOM 701 N N . GLU A 1 87 ? -19.911 -4.008 -0.598 1.00 97.62 87 GLU A N 1
ATOM 702 C CA . GLU A 1 87 ? -19.782 -3.835 -2.056 1.00 97.62 87 GLU A CA 1
ATOM 703 C C . GLU A 1 87 ? -18.362 -3.418 -2.487 1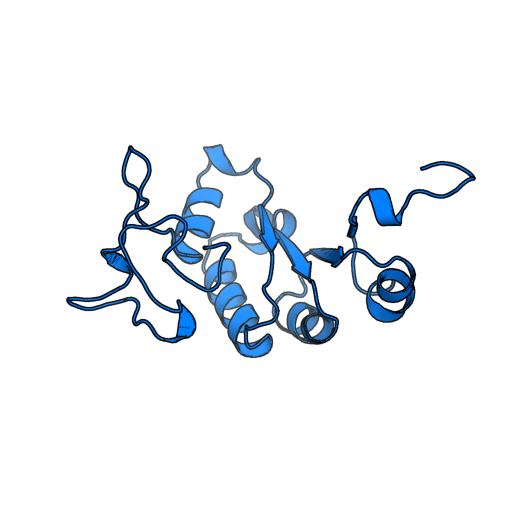.00 97.62 87 GLU A C 1
ATOM 705 O O . GLU A 1 87 ? -18.173 -2.638 -3.426 1.00 97.62 87 GLU A O 1
ATOM 710 N N . TRP A 1 88 ? -17.341 -3.887 -1.766 1.00 98.19 88 TRP A N 1
ATOM 711 C CA . TRP A 1 88 ? -15.959 -3.478 -1.986 1.00 98.19 88 TRP A CA 1
ATOM 712 C C . TRP A 1 88 ? -15.485 -3.793 -3.409 1.00 98.19 88 TRP A C 1
ATOM 714 O O . TRP A 1 88 ? -14.708 -3.020 -3.969 1.00 98.19 88 TRP A O 1
ATOM 724 N N . GLU A 1 89 ? -15.976 -4.870 -4.023 1.00 97.94 89 GLU A N 1
ATOM 725 C CA . GLU A 1 89 ? -15.605 -5.307 -5.370 1.00 97.94 89 GLU A CA 1
ATOM 726 C C . GLU A 1 89 ? -15.902 -4.240 -6.427 1.00 97.94 89 GLU A C 1
ATOM 728 O O . GLU A 1 89 ? -15.155 -4.098 -7.393 1.00 97.94 89 GLU A O 1
ATOM 733 N N . THR A 1 90 ? -16.982 -3.479 -6.250 1.00 96.94 90 THR A N 1
ATOM 734 C CA . THR A 1 90 ? -17.441 -2.477 -7.220 1.00 96.94 90 THR A CA 1
ATOM 735 C C . THR A 1 90 ? -17.172 -1.056 -6.745 1.00 96.94 90 THR A C 1
ATOM 737 O O . THR A 1 90 ? -16.813 -0.196 -7.548 1.00 96.94 90 THR A O 1
ATOM 740 N N . ARG A 1 91 ? -17.297 -0.794 -5.439 1.00 97.25 91 ARG A N 1
ATOM 741 C CA . ARG A 1 91 ? -17.186 0.553 -4.862 1.00 97.25 91 ARG A CA 1
ATOM 742 C C . ARG A 1 91 ? -15.787 0.905 -4.391 1.00 97.25 91 ARG A C 1
ATOM 744 O O . ARG A 1 91 ? -15.519 2.088 -4.195 1.00 97.25 91 ARG A O 1
ATOM 751 N N . LEU A 1 92 ? -14.890 -0.060 -4.189 1.00 97.69 92 LEU A N 1
ATOM 752 C CA . LEU A 1 92 ? -13.561 0.190 -3.620 1.00 97.69 92 LEU A CA 1
ATOM 753 C C . LEU A 1 92 ? -12.427 -0.343 -4.492 1.00 97.69 92 LEU A C 1
ATOM 755 O O . LEU A 1 92 ? -11.570 0.435 -4.903 1.00 97.69 92 LEU A O 1
ATOM 759 N N . ALA A 1 93 ? -12.427 -1.640 -4.793 1.00 97.25 93 ALA A N 1
ATOM 760 C CA . ALA A 1 93 ? -11.357 -2.324 -5.514 1.00 97.25 93 ALA A CA 1
ATOM 761 C C . ALA A 1 93 ? -10.932 -1.627 -6.820 1.00 97.25 93 ALA A C 1
ATOM 763 O O . ALA A 1 93 ? -9.729 -1.412 -6.987 1.00 97.25 93 ALA A O 1
ATOM 764 N N . PRO A 1 94 ? -11.848 -1.165 -7.700 1.00 96.56 94 PRO A N 1
ATOM 765 C CA . PRO A 1 94 ? -11.463 -0.515 -8.956 1.00 96.56 94 PRO A CA 1
ATOM 766 C C . PRO A 1 94 ? -10.710 0.807 -8.762 1.00 96.56 94 PRO A C 1
ATOM 768 O O . PRO A 1 94 ? -10.069 1.301 -9.688 1.00 96.56 94 PRO A O 1
ATOM 771 N N . ARG A 1 95 ? -10.797 1.395 -7.563 1.00 97.62 95 ARG A N 1
ATOM 772 C CA . ARG A 1 95 ? -10.168 2.670 -7.212 1.00 97.62 95 ARG A CA 1
ATOM 773 C C . ARG A 1 95 ? -8.777 2.496 -6.611 1.00 97.62 95 ARG A C 1
ATOM 775 O O . ARG A 1 95 ? -8.088 3.498 -6.447 1.00 97.62 95 ARG A O 1
ATOM 782 N N . ILE A 1 96 ? -8.355 1.274 -6.284 1.00 98.19 96 ILE A N 1
ATOM 783 C CA . ILE A 1 96 ? -7.055 1.011 -5.662 1.00 98.19 96 ILE A CA 1
ATOM 784 C C . ILE A 1 96 ? -6.013 0.676 -6.737 1.00 98.19 96 ILE A C 1
ATOM 786 O O . ILE A 1 96 ? -6.177 -0.259 -7.522 1.00 98.19 96 ILE A O 1
ATOM 790 N N . LEU A 1 97 ? -4.907 1.420 -6.727 1.00 98.19 97 LEU A N 1
ATOM 791 C CA . LEU A 1 97 ? -3.710 1.160 -7.523 1.00 98.19 97 LEU A CA 1
ATOM 792 C C . LEU A 1 97 ? -2.546 0.831 -6.583 1.00 98.19 97 LEU A C 1
ATOM 794 O O . LEU A 1 97 ? -2.177 1.652 -5.746 1.00 98.19 97 LEU A O 1
ATOM 798 N N . LEU A 1 98 ? -1.967 -0.360 -6.717 1.00 98.00 98 LEU A N 1
ATOM 799 C CA . LEU A 1 98 ? -0.831 -0.797 -5.900 1.00 98.00 98 LEU A CA 1
ATOM 800 C C . LEU A 1 98 ? 0.488 -0.393 -6.557 1.00 98.00 98 LEU A C 1
ATOM 802 O O . LEU A 1 98 ? 0.825 -0.926 -7.608 1.00 98.00 98 LEU A O 1
ATOM 806 N N . GLY A 1 99 ? 1.238 0.507 -5.930 1.00 97.62 99 GLY A N 1
ATOM 807 C CA . GLY A 1 99 ? 2.573 0.918 -6.351 1.00 97.62 99 GLY A CA 1
ATOM 808 C C . GLY A 1 99 ? 3.659 -0.018 -5.838 1.00 97.62 99 GLY A C 1
ATOM 809 O O . GLY A 1 99 ? 3.903 -0.092 -4.635 1.00 97.62 99 GLY A O 1
ATOM 810 N N . LEU A 1 100 ? 4.319 -0.720 -6.757 1.00 97.38 100 LEU A N 1
ATOM 811 C CA . LEU A 1 100 ? 5.324 -1.741 -6.482 1.00 97.38 100 LEU A CA 1
ATOM 812 C C . LEU A 1 100 ? 6.723 -1.256 -6.872 1.00 97.38 100 LEU A C 1
ATOM 814 O O . LEU A 1 100 ? 6.999 -0.962 -8.037 1.00 97.38 100 LEU A O 1
ATOM 818 N N . TRP A 1 101 ? 7.630 -1.250 -5.899 1.00 95.31 101 TRP A N 1
ATOM 819 C CA . TRP A 1 101 ? 9.041 -0.918 -6.116 1.00 95.31 101 T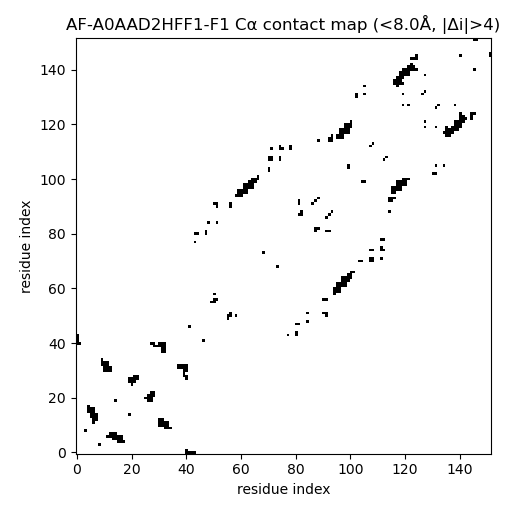RP A CA 1
ATOM 820 C C . TRP A 1 101 ? 9.903 -2.133 -6.475 1.00 95.31 101 TRP A C 1
ATOM 822 O O . TRP A 1 101 ? 10.934 -1.985 -7.124 1.00 95.31 101 TRP A O 1
ATOM 832 N N . HIS A 1 102 ? 9.512 -3.338 -6.040 1.00 96.00 102 HIS A N 1
ATOM 833 C CA . HIS A 1 102 ? 10.350 -4.535 -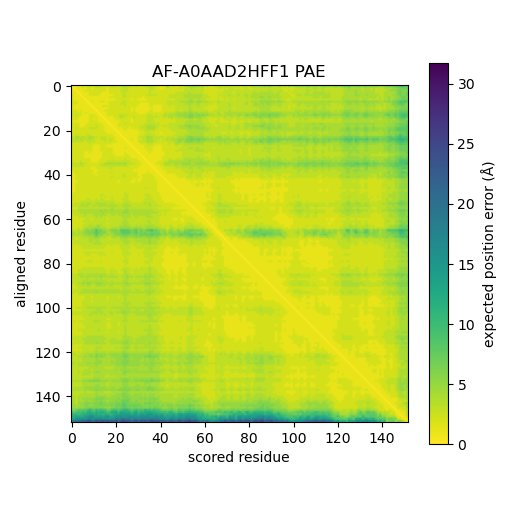6.144 1.00 96.00 102 HIS A CA 1
ATOM 834 C C . HIS A 1 102 ? 9.584 -5.734 -6.738 1.00 96.00 102 HIS A C 1
ATOM 836 O O . HIS A 1 102 ? 8.440 -5.964 -6.336 1.00 96.00 102 HIS A O 1
ATOM 842 N N . PRO A 1 103 ? 10.189 -6.533 -7.648 1.00 96.44 103 PRO A N 1
ATOM 843 C CA . PRO A 1 103 ? 9.487 -7.620 -8.343 1.00 96.44 103 PRO A CA 1
ATOM 844 C C . PRO A 1 103 ? 8.919 -8.700 -7.418 1.00 96.44 103 PRO A C 1
ATOM 846 O O . PRO A 1 103 ? 7.900 -9.304 -7.732 1.00 96.44 103 PRO A O 1
ATOM 849 N N . SER A 1 104 ? 9.518 -8.909 -6.240 1.00 96.81 104 SER A N 1
ATOM 850 C CA . SER A 1 104 ? 9.029 -9.888 -5.250 1.00 96.81 104 SER A CA 1
ATOM 851 C C . SER A 1 104 ? 7.614 -9.608 -4.731 1.00 96.81 104 SER A C 1
ATOM 853 O O . SER A 1 104 ? 7.041 -10.450 -4.049 1.00 96.81 104 SER A O 1
ATOM 855 N N . PHE A 1 105 ? 7.061 -8.423 -4.999 1.00 97.69 105 PHE A N 1
ATOM 856 C CA . PHE A 1 105 ? 5.697 -8.065 -4.621 1.00 97.69 105 PHE A CA 1
ATOM 857 C C . PHE A 1 105 ? 4.674 -8.396 -5.712 1.00 97.69 105 PHE A C 1
ATOM 859 O O . PHE A 1 105 ? 3.482 -8.347 -5.431 1.00 97.69 105 PHE A O 1
ATOM 866 N N . ILE A 1 106 ? 5.107 -8.738 -6.931 1.00 97.81 106 ILE A N 1
ATOM 867 C CA . ILE A 1 106 ? 4.206 -9.006 -8.058 1.00 97.81 106 ILE A CA 1
ATOM 868 C C . ILE A 1 106 ? 3.336 -10.229 -7.768 1.00 97.8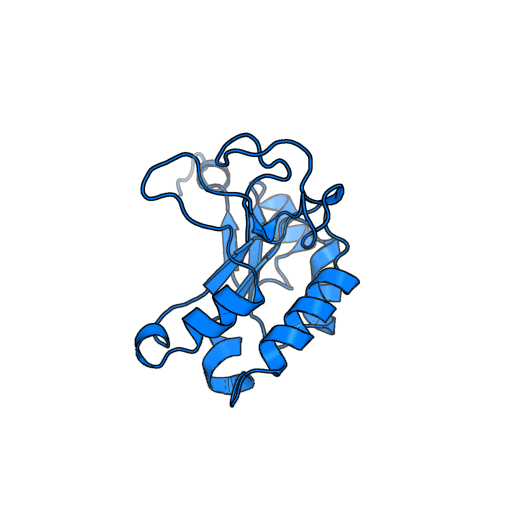1 106 ILE A C 1
ATOM 870 O O . ILE A 1 106 ? 2.112 -10.100 -7.730 1.00 97.81 106 ILE A O 1
ATOM 874 N N . ASP A 1 107 ? 3.947 -11.390 -7.522 1.00 98.06 107 ASP A N 1
ATOM 875 C CA . ASP A 1 107 ? 3.192 -12.633 -7.332 1.00 98.06 107 ASP A CA 1
ATOM 876 C C . ASP A 1 107 ? 2.272 -12.566 -6.104 1.00 98.06 107 ASP A C 1
ATOM 878 O O . ASP A 1 107 ? 1.075 -12.814 -6.263 1.00 98.06 107 ASP A O 1
ATOM 882 N N . PRO A 1 108 ? 2.730 -12.102 -4.921 1.00 98.31 108 PRO A N 1
ATOM 883 C CA . PRO A 1 108 ? 1.839 -11.925 -3.778 1.00 98.31 108 PRO A CA 1
ATOM 884 C C . PRO A 1 108 ? 0.707 -10.921 -4.039 1.00 98.31 108 PRO A C 1
ATOM 886 O O . PRO A 1 108 ? -0.416 -11.127 -3.582 1.00 98.31 108 PRO A O 1
ATOM 889 N N . ALA A 1 109 ? 0.950 -9.839 -4.789 1.00 98.19 109 ALA A N 1
ATOM 890 C CA . ALA A 1 109 ? -0.118 -8.900 -5.135 1.00 98.19 109 ALA A CA 1
ATOM 891 C C . ALA A 1 109 ? -1.174 -9.555 -6.037 1.00 98.19 109 ALA A C 1
ATOM 893 O O . ALA A 1 109 ? -2.362 -9.291 -5.871 1.00 98.19 109 ALA A O 1
ATOM 894 N N . LYS A 1 110 ? -0.764 -10.412 -6.979 1.00 98.19 110 LYS A N 1
ATOM 895 C CA . LYS A 1 110 ? -1.688 -11.154 -7.852 1.00 98.19 110 LYS A CA 1
ATOM 896 C C . LYS A 1 110 ? -2.453 -12.229 -7.082 1.00 98.19 110 LYS A C 1
ATOM 898 O O . LYS A 1 110 ? -3.624 -12.437 -7.369 1.00 98.19 110 LYS A O 1
ATOM 903 N N . GLU A 1 111 ? -1.814 -12.877 -6.114 1.00 98.44 111 GLU A N 1
ATOM 904 C CA . GLU A 1 111 ? -2.431 -13.910 -5.279 1.00 98.44 111 GLU A CA 1
ATOM 905 C C . GLU A 1 111 ? -3.487 -13.329 -4.329 1.00 98.44 111 GLU A C 1
ATOM 907 O O . GLU A 1 111 ? -4.636 -13.764 -4.336 1.00 98.44 111 GLU A O 1
ATOM 912 N N . PHE A 1 112 ? -3.117 -12.322 -3.532 1.00 98.50 112 PHE A N 1
ATOM 913 C CA . PHE A 1 112 ? -3.977 -11.806 -2.462 1.00 98.50 112 PHE A CA 1
ATOM 914 C C . PHE A 1 112 ? -4.894 -10.664 -2.906 1.00 98.50 112 PHE A C 1
ATOM 916 O O . PHE A 1 112 ? -5.963 -10.473 -2.329 1.00 98.50 112 PHE A O 1
ATOM 923 N N . LEU A 1 113 ? -4.485 -9.885 -3.910 1.00 98.19 113 LEU A N 1
ATOM 924 C CA . LEU A 1 113 ? -5.212 -8.708 -4.395 1.00 98.19 113 LEU A CA 1
ATOM 925 C C . LEU A 1 113 ? -5.388 -8.748 -5.929 1.00 98.19 113 LEU A C 1
ATOM 927 O O . LEU A 1 113 ? -5.079 -7.758 -6.604 1.00 98.19 113 LEU A O 1
ATOM 931 N N . PRO A 1 114 ? -5.902 -9.854 -6.517 1.00 97.56 114 PRO A N 1
ATOM 932 C CA . PRO A 1 114 ? -6.001 -10.013 -7.975 1.00 97.56 114 PRO A CA 1
ATOM 933 C C . PRO A 1 114 ? -6.837 -8.915 -8.646 1.00 97.56 114 PRO A C 1
ATOM 935 O O . PRO A 1 114 ? -6.601 -8.572 -9.802 1.00 97.56 114 PRO A O 1
ATOM 938 N N . TYR A 1 115 ? -7.787 -8.348 -7.903 1.00 97.00 115 TYR A N 1
ATOM 939 C CA . TYR A 1 115 ? -8.706 -7.297 -8.333 1.00 97.00 115 TYR A CA 1
ATOM 940 C C . TYR A 1 115 ? -8.087 -5.893 -8.376 1.00 97.00 115 TYR A C 1
ATOM 942 O O . TYR A 1 115 ? -8.654 -5.000 -9.004 1.00 97.00 115 TYR A O 1
ATOM 950 N N . CYS A 1 116 ? -6.954 -5.668 -7.709 1.00 97.44 116 CYS A N 1
ATOM 951 C CA . CYS A 1 116 ? -6.284 -4.374 -7.742 1.00 97.44 116 CYS A CA 1
ATOM 952 C C . CYS A 1 116 ? -5.443 -4.247 -9.011 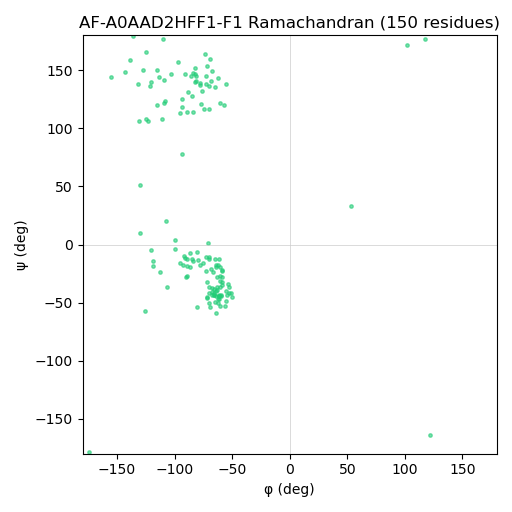1.00 97.44 116 CYS A C 1
ATOM 954 O O . CYS A 1 116 ? -4.735 -5.179 -9.407 1.00 97.44 116 CYS A O 1
ATOM 956 N N . ARG A 1 117 ? -5.445 -3.050 -9.600 1.00 97.12 117 ARG A N 1
ATOM 957 C CA . ARG A 1 117 ? -4.449 -2.690 -10.613 1.00 97.12 117 ARG A CA 1
ATOM 958 C C . ARG A 1 117 ? -3.091 -2.493 -9.953 1.00 97.12 117 ARG A C 1
ATOM 960 O O . ARG A 1 117 ? -3.005 -2.133 -8.775 1.00 97.12 117 ARG A O 1
ATOM 967 N N . ARG A 1 118 ? -2.024 -2.694 -10.720 1.00 97.88 118 ARG A N 1
ATOM 968 C CA . ARG A 1 118 ? -0.642 -2.572 -10.233 1.00 97.88 118 ARG A CA 1
ATOM 969 C C . ARG A 1 118 ? 0.104 -1.517 -11.034 1.00 97.88 118 ARG A C 1
ATOM 971 O O . ARG A 1 118 ? 0.012 -1.486 -12.258 1.00 97.88 118 ARG A O 1
ATOM 978 N N . SER A 1 119 ? 0.862 -0.671 -10.351 1.00 97.88 119 SER A N 1
ATOM 979 C CA . SER A 1 119 ? 1.838 0.223 -10.956 1.00 97.88 119 SER A CA 1
ATOM 980 C C . SER A 1 119 ? 3.249 -0.165 -10.536 1.00 97.88 119 SER A C 1
ATOM 982 O O . SER A 1 119 ? 3.472 -0.578 -9.401 1.00 97.88 119 SER A O 1
ATOM 984 N N . HIS A 1 120 ? 4.214 -0.030 -11.441 1.00 97.69 120 HIS A N 1
ATOM 985 C CA . HIS A 1 120 ? 5.622 -0.043 -11.059 1.00 97.69 120 HIS A CA 1
ATOM 986 C C . HIS A 1 120 ? 6.066 1.379 -10.719 1.00 97.69 120 HIS A C 1
ATOM 988 O O . HIS A 1 120 ? 5.812 2.300 -11.497 1.00 97.69 120 HIS A O 1
ATOM 994 N N . ILE A 1 121 ? 6.732 1.550 -9.578 1.00 96.50 121 ILE A N 1
ATOM 995 C CA . ILE A 1 121 ? 7.420 2.789 -9.214 1.00 96.50 121 ILE A CA 1
ATOM 996 C C . ILE A 1 121 ? 8.922 2.532 -9.314 1.00 96.50 121 ILE A C 1
ATOM 998 O O . ILE A 1 121 ? 9.436 1.620 -8.665 1.00 96.50 121 ILE A O 1
ATOM 1002 N N . GLY A 1 122 ? 9.626 3.324 -10.119 1.00 95.50 122 GLY A N 1
ATOM 1003 C CA . GLY A 1 122 ? 11.054 3.116 -10.338 1.00 95.50 122 GLY A CA 1
ATOM 1004 C C . GLY A 1 122 ? 11.714 4.200 -11.177 1.00 95.50 122 GLY A C 1
ATOM 1005 O O . GLY A 1 122 ? 11.092 5.170 -11.595 1.00 95.50 122 GLY A O 1
ATOM 1006 N N . ASP A 1 123 ? 13.003 4.032 -11.420 1.00 96.19 123 ASP A N 1
ATOM 1007 C CA . ASP A 1 123 ? 13.878 4.993 -12.097 1.00 96.19 123 ASP A CA 1
ATOM 1008 C C . ASP A 1 123 ? 14.703 4.349 -13.223 1.00 96.19 123 ASP A C 1
ATOM 1010 O O . ASP A 1 123 ? 15.613 4.962 -13.773 1.00 96.19 123 ASP A O 1
ATOM 1014 N N . SER A 1 124 ? 14.388 3.103 -13.580 1.00 96.00 124 SER A N 1
ATOM 1015 C CA . SER A 1 124 ? 15.115 2.341 -14.589 1.00 96.00 124 SER A CA 1
ATOM 1016 C C . SER A 1 124 ? 14.159 1.707 -15.601 1.00 96.00 124 SER A C 1
ATOM 1018 O O . SER A 1 124 ? 13.509 0.699 -15.299 1.00 96.00 124 SER A O 1
ATOM 1020 N N . PRO A 1 125 ? 14.085 2.235 -16.838 1.00 95.44 125 PRO A N 1
ATOM 1021 C CA . PRO A 1 125 ? 13.252 1.655 -17.888 1.00 95.44 125 PRO A CA 1
ATOM 1022 C C . PRO A 1 125 ? 13.638 0.215 -18.235 1.00 95.44 125 PRO A C 1
ATOM 1024 O O . PRO A 1 125 ? 12.782 -0.579 -18.618 1.00 95.44 125 PRO A O 1
ATOM 1027 N N . SER A 1 126 ? 14.918 -0.151 -18.112 1.00 96.38 126 SER A N 1
ATOM 1028 C CA . SER A 1 126 ? 15.364 -1.522 -18.377 1.00 96.38 126 SER A CA 1
ATOM 1029 C C . SER A 1 126 ? 14.823 -2.502 -17.335 1.00 96.38 126 SER A C 1
ATOM 1031 O O . SER A 1 126 ? 14.312 -3.556 -17.718 1.00 96.38 126 SER A O 1
ATOM 1033 N N . LEU A 1 127 ? 14.853 -2.151 -16.044 1.00 96.56 127 LEU A N 1
ATOM 1034 C CA . LEU A 1 127 ? 14.260 -2.972 -14.985 1.00 96.56 127 LEU A CA 1
ATOM 1035 C C . LEU A 1 127 ? 12.737 -3.046 -15.124 1.00 96.56 127 LEU A C 1
ATOM 1037 O O . LEU A 1 127 ? 12.179 -4.141 -15.060 1.00 96.56 127 LEU A O 1
ATOM 1041 N N . ALA A 1 128 ? 12.083 -1.914 -15.404 1.00 97.56 128 ALA A N 1
ATOM 1042 C CA . ALA A 1 128 ? 10.645 -1.858 -15.657 1.00 97.56 128 ALA A CA 1
ATOM 1043 C C . ALA A 1 128 ? 10.233 -2.817 -16.788 1.00 97.56 128 ALA A C 1
ATOM 1045 O O . ALA A 1 128 ? 9.335 -3.643 -16.612 1.00 97.56 128 ALA A O 1
ATOM 1046 N N . ARG A 1 129 ? 10.945 -2.775 -17.924 1.00 97.19 129 ARG A N 1
ATOM 1047 C CA . ARG A 1 129 ? 10.699 -3.668 -19.066 1.00 97.19 129 ARG A CA 1
ATOM 1048 C C . ARG A 1 129 ? 10.948 -5.140 -18.744 1.00 97.19 129 ARG A C 1
ATOM 1050 O O . ARG A 1 129 ? 10.200 -5.996 -19.203 1.00 97.19 129 ARG A O 1
ATOM 1057 N N . THR A 1 130 ? 12.000 -5.430 -17.980 1.00 98.19 130 THR A N 1
ATOM 1058 C CA . THR A 1 130 ? 12.414 -6.807 -17.674 1.00 98.19 130 THR A CA 1
ATOM 1059 C C . THR A 1 130 ? 11.448 -7.486 -16.710 1.00 98.19 130 THR A C 1
ATOM 1061 O O . THR A 1 130 ? 11.071 -8.633 -16.938 1.00 98.19 130 THR A O 1
ATOM 1064 N N . TYR A 1 131 ? 11.049 -6.787 -15.646 1.00 98.06 131 TYR A N 1
ATOM 1065 C CA . TYR A 1 131 ? 10.383 -7.418 -14.505 1.00 98.06 131 TYR A CA 1
ATOM 1066 C C . TYR A 1 131 ? 8.918 -7.029 -14.319 1.00 98.06 131 TYR A C 1
ATOM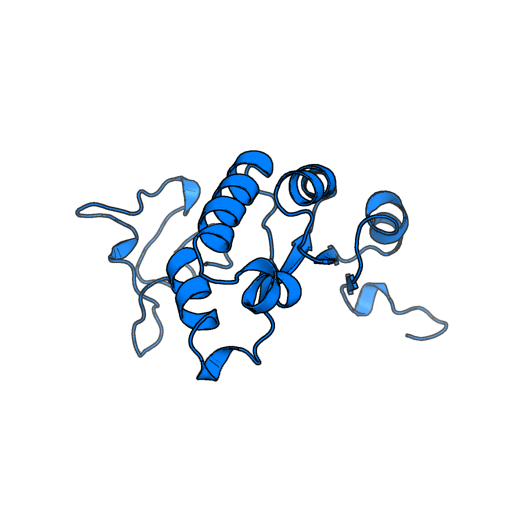 1068 O O . TYR A 1 131 ? 8.188 -7.785 -13.696 1.00 98.06 131 TYR A O 1
ATOM 1076 N N . PHE A 1 132 ? 8.479 -5.875 -14.828 1.00 98.06 132 PHE A N 1
ATOM 1077 C CA . PHE A 1 132 ? 7.151 -5.333 -14.509 1.00 98.06 132 PHE A CA 1
ATOM 1078 C C . PHE A 1 132 ? 6.240 -5.173 -15.730 1.00 98.06 132 PHE A C 1
ATOM 1080 O O . PHE A 1 132 ? 5.025 -5.101 -15.570 1.00 98.06 132 PHE A O 1
ATOM 1087 N N . TRP A 1 133 ? 6.791 -5.156 -16.951 1.00 97.75 133 TRP A N 1
ATOM 1088 C CA . TRP A 1 133 ? 6.045 -4.881 -18.191 1.00 97.75 133 TRP A CA 1
ATOM 1089 C C . TRP A 1 133 ? 4.806 -5.749 -18.401 1.00 97.75 133 TRP A C 1
ATOM 1091 O O . TRP A 1 133 ? 3.806 -5.284 -18.936 1.00 97.75 133 TRP A O 1
ATOM 1101 N N . LYS A 1 134 ? 4.878 -7.020 -18.001 1.00 97.69 134 LYS A N 1
ATOM 1102 C CA . LYS A 1 134 ? 3.787 -7.983 -18.194 1.00 97.69 134 LYS A CA 1
ATOM 1103 C C . LYS A 1 134 ? 2.752 -7.963 -17.071 1.00 97.69 134 LYS A C 1
ATOM 1105 O O . LYS A 1 134 ? 1.653 -8.471 -17.269 1.00 97.69 134 LYS A O 1
ATOM 1110 N N . ASP A 1 135 ? 3.103 -7.418 -15.910 1.00 97.88 135 ASP A N 1
ATOM 1111 C CA . ASP A 1 135 ? 2.357 -7.619 -14.664 1.00 97.88 135 ASP A CA 1
ATOM 1112 C C . ASP A 1 135 ? 1.790 -6.324 -14.062 1.00 97.88 135 ASP A C 1
ATOM 1114 O O . ASP A 1 135 ? 0.907 -6.374 -13.195 1.00 97.88 135 ASP A O 1
ATOM 1118 N N . CYS A 1 136 ? 2.268 -5.170 -14.534 1.00 97.81 136 CYS A N 1
ATOM 1119 C CA . CYS A 1 136 ? 1.798 -3.848 -14.140 1.00 97.81 136 CYS A CA 1
ATOM 1120 C C . CYS A 1 136 ? 1.016 -3.161 -15.265 1.00 97.81 136 CYS A C 1
ATOM 1122 O O . CYS A 1 136 ? 1.387 -3.209 -16.433 1.00 97.81 136 CYS A O 1
ATOM 1124 N N . ASP A 1 137 ? -0.041 -2.452 -14.876 1.00 97.31 137 ASP A N 1
ATOM 1125 C CA . ASP A 1 137 ? -0.923 -1.692 -15.763 1.00 97.31 137 ASP A CA 1
ATOM 1126 C C . ASP A 1 137 ? -0.448 -0.245 -15.974 1.00 97.31 137 ASP A C 1
ATOM 1128 O O . ASP A 1 137 ? -0.939 0.452 -16.861 1.00 97.31 137 ASP A O 1
ATOM 1132 N N . VAL A 1 138 ? 0.422 0.252 -15.088 1.00 96.62 138 VAL A N 1
ATOM 1133 C CA . VAL A 1 138 ? 0.871 1.651 -15.032 1.00 96.62 138 VAL A CA 1
ATOM 1134 C C . VAL A 1 138 ? 2.348 1.706 -14.636 1.00 96.62 138 VAL A C 1
ATOM 1136 O O . VAL A 1 138 ? 2.822 0.888 -13.850 1.00 96.62 138 VAL A O 1
ATOM 1139 N N . PHE A 1 139 ? 3.075 2.703 -15.135 1.00 97.06 139 PHE A N 1
ATOM 1140 C CA . PHE A 1 139 ? 4.482 2.932 -14.808 1.00 97.06 139 PHE A CA 1
ATOM 1141 C C . PHE A 1 139 ? 4.658 4.357 -14.282 1.00 97.06 139 PHE A C 1
ATOM 1143 O O . PHE A 1 139 ? 4.546 5.325 -15.027 1.00 97.06 139 PHE A O 1
ATOM 1150 N N . SER A 1 140 ? 4.908 4.481 -12.980 1.00 95.50 140 SER A N 1
ATOM 1151 C CA . SER A 1 140 ? 5.233 5.734 -12.299 1.00 95.50 140 SER A CA 1
ATOM 1152 C C . SER A 1 140 ? 6.751 5.880 -12.249 1.00 95.50 140 SER A C 1
ATOM 1154 O O . SER A 1 140 ? 7.386 5.594 -11.232 1.00 95.50 140 SER A O 1
ATOM 1156 N N . MET A 1 141 ? 7.333 6.277 -13.378 1.00 96.19 141 MET A N 1
ATOM 1157 C CA . MET A 1 141 ? 8.782 6.350 -13.542 1.00 96.19 141 MET A CA 1
ATOM 1158 C C . MET A 1 141 ? 9.328 7.724 -13.157 1.00 96.19 141 MET A C 1
ATOM 1160 O O . MET A 1 141 ? 8.691 8.749 -13.405 1.00 96.19 141 MET A O 1
ATOM 1164 N N . ALA A 1 142 ? 10.540 7.759 -12.606 1.00 94.75 142 ALA A N 1
ATOM 1165 C CA . ALA A 1 142 ? 11.291 8.997 -12.463 1.00 94.75 142 ALA A CA 1
ATOM 1166 C C . ALA A 1 142 ? 11.454 9.644 -13.845 1.00 94.75 142 ALA A C 1
ATOM 1168 O O . ALA A 1 142 ? 12.044 9.044 -14.743 1.00 94.75 142 ALA A O 1
ATOM 1169 N N . PHE A 1 143 ? 10.942 10.861 -14.016 1.00 93.88 143 PHE A N 1
ATOM 1170 C CA . PHE A 1 143 ? 10.857 11.511 -15.326 1.00 93.88 143 PHE A CA 1
ATOM 1171 C C . PHE A 1 143 ? 12.211 11.585 -16.053 1.00 93.88 143 PHE A C 1
ATOM 1173 O O . PHE A 1 143 ? 12.308 11.206 -17.212 1.00 93.88 143 PHE A O 1
ATOM 1180 N N . GLY A 1 144 ? 13.290 11.940 -15.346 1.00 93.50 144 GLY A N 1
ATOM 1181 C CA . GLY A 1 144 ? 14.636 11.997 -15.933 1.00 93.50 144 GLY A CA 1
ATOM 1182 C C . GLY A 1 144 ? 15.202 10.650 -16.404 1.00 93.50 144 GLY A C 1
ATOM 1183 O O . GLY A 1 144 ? 16.208 10.631 -17.098 1.00 93.50 144 GLY A O 1
ATOM 1184 N N . SER A 1 145 ? 14.580 9.523 -16.041 1.00 93.38 145 SER A N 1
ATOM 1185 C CA . SER A 1 145 ? 14.939 8.203 -16.579 1.00 93.38 145 SER A CA 1
ATOM 1186 C C . SER A 1 145 ? 14.271 7.895 -17.921 1.00 93.38 145 SER A C 1
ATOM 1188 O O . SER A 1 145 ? 14.669 6.948 -18.597 1.00 93.38 145 SER A O 1
ATOM 1190 N N . LEU A 1 146 ? 13.251 8.673 -18.291 1.00 91.75 146 LEU A N 1
ATOM 1191 C CA . LEU A 1 146 ? 12.526 8.552 -19.553 1.00 91.75 146 LEU A CA 1
ATOM 1192 C C . LEU A 1 146 ? 13.069 9.495 -20.628 1.00 91.75 146 LEU A C 1
ATOM 1194 O O . LEU A 1 146 ? 12.798 9.281 -21.803 1.00 91.75 146 LEU A O 1
ATOM 1198 N N . THR A 1 147 ? 13.856 10.500 -20.245 1.00 92.62 147 THR A N 1
ATOM 1199 C CA . THR A 1 147 ? 14.412 11.467 -21.185 1.00 92.62 147 THR A CA 1
ATOM 1200 C C . THR A 1 147 ? 15.676 10.936 -21.857 1.00 92.62 147 THR A C 1
ATOM 1202 O O . THR A 1 147 ? 16.542 10.313 -21.238 1.00 92.62 147 THR A O 1
ATOM 1205 N N . SER A 1 148 ? 15.808 11.214 -23.149 1.00 86.62 148 SER A N 1
ATOM 1206 C CA . SER A 1 148 ? 17.005 10.918 -23.938 1.00 86.62 148 SER A CA 1
ATOM 1207 C C . SER A 1 148 ? 17.371 12.107 -24.830 1.00 86.62 148 SER A C 1
ATOM 1209 O O . SER A 1 148 ? 16.678 13.123 -24.839 1.00 86.62 148 SER A O 1
ATOM 1211 N N . ALA A 1 149 ? 18.458 11.989 -25.599 1.00 89.75 149 ALA A N 1
ATOM 1212 C CA . ALA A 1 149 ? 18.793 12.982 -26.623 1.00 89.75 149 ALA A CA 1
ATOM 1213 C C . ALA A 1 149 ? 17.680 13.149 -27.680 1.00 89.75 149 ALA A C 1
ATOM 1215 O O . ALA A 1 149 ? 17.603 14.203 -28.306 1.00 89.75 149 ALA A O 1
ATOM 1216 N N . ASP A 1 150 ? 16.811 12.145 -27.833 1.00 88.44 150 ASP A N 1
ATOM 1217 C CA . ASP A 1 150 ? 15.696 12.156 -28.779 1.00 88.44 150 ASP A CA 1
ATOM 1218 C C . ASP A 1 150 ? 14.417 12.802 -28.201 1.00 88.44 150 ASP A C 1
ATOM 1220 O O .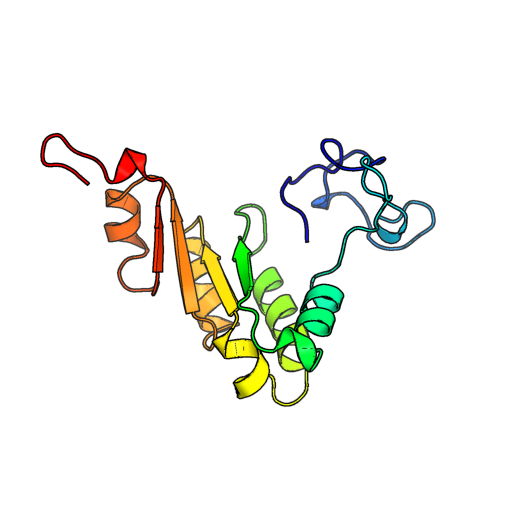 ASP A 1 150 ? 13.465 13.021 -28.947 1.00 88.44 150 ASP A O 1
ATOM 1224 N N . GLY A 1 151 ? 14.386 13.139 -26.901 1.00 80.50 151 GLY A N 1
ATOM 1225 C CA . GLY A 1 151 ? 13.239 13.771 -26.230 1.00 80.50 151 GLY A CA 1
ATOM 1226 C C . GLY A 1 151 ? 12.674 12.992 -25.035 1.00 80.50 151 GLY A C 1
ATOM 1227 O O . GLY A 1 151 ? 13.354 12.122 -24.477 1.00 80.50 151 GLY A O 1
ATOM 1228 N N . GLU A 1 152 ? 11.451 13.372 -24.637 1.00 68.31 152 GLU A N 1
ATOM 1229 C CA . GLU A 1 152 ? 10.601 12.732 -23.611 1.00 68.31 152 GLU A CA 1
ATOM 1230 C C . GLU A 1 152 ? 9.527 11.821 -24.225 1.00 68.31 152 GLU A C 1
ATOM 1232 O O . GLU A 1 152 ? 9.005 12.166 -25.312 1.00 68.31 152 GLU A O 1
#

pLDDT: mean 96.08, std 3.62, range [68.31, 98.75]

Nearest PDB structures (foldseek):
  4oec-assembly4_D  TM=8.308E-01  e=3.039E-03  Thermococcus kodakarensis KOD1
  2aef-assembly1_A  TM=4.620E-01  e=4.981E-02  Methanothermobacter thermautotrophicus
  8fz7-assembly1_A  TM=4.279E-01  e=1.321E-01  Methanothermobacter thermautotrophicus
  8djb-assembly1_A  TM=4.255E-01  e=1.606E-01  Methanothermobacter thermautotrophicus
  6nxx-assembly1_B  TM=5.707E-01  e=1.670E+00  Arabidopsis thaliana

Solvent-accessible surface area (backbone atoms only — not comparable to full-atom values): 8897 Å² total; per-residue (Å²): 95,76,90,62,68,44,39,54,87,58,30,79,46,74,56,47,58,90,81,53,51,56,72,64,100,86,13,52,75,76,36,31,34,66,59,82,80,69,38,67,73,50,48,64,62,58,51,52,53,56,45,64,37,81,90,33,56,86,59,72,46,78,45,79,51,64,86,88,55,62,45,58,65,50,33,48,53,49,34,56,55,51,69,67,42,84,63,22,80,76,68,42,36,78,35,35,34,41,29,38,65,51,69,82,42,51,64,36,40,52,71,47,40,62,73,42,49,30,24,38,39,52,62,48,62,67,57,42,58,73,68,34,59,91,76,34,83,42,75,56,57,43,65,82,53,62,49,53,99,91,42,118

Radius of gyration: 17.4 Å; Cα contacts (8 Å, |Δi|>4): 204; chains: 1; bounding box: 39×36×56 Å

Foldseek 3Di:
DDDDQFDPPFKPDTDGPVVAAQDDPRHLQPIWGPDPPTDRDDDPLNVLVVCLPPVNLVAAAEAEDDPPDDLLVVLQVVLVSQVVDPPSLPRPLARYEYEDADLVNQVSCCVRNVSHAYEYEEAAPVCCVPRPVVRHPYYNYDVVSVQDPVGD

Organism: NCBI:txid2018698

Secondary structure (DSSP, 8-state):
--SSSBGGGTBS--SBGGGS-SSSTT-GGG-BBSSSSP-BPPPHHHHHHHHHSGGGTT--EEEEE-TTS-HHHHHHHHHHHHHTSTTHHHHTGGGEEEEESSGGGHHHHHHH-TTSEEEEEES-HHHIIIIITTT-SEEEE-GGGT-BTTB-